Protein AF-A0A956DMC7-F1 (afdb_monomer_lite)

Foldseek 3Di:
DVVVVPPDDDLLVVLLCLLLPQALALLLVLQLLQQLLVQAQDPVLVVVSPVSSVVSVVSNVVSLVSLLVSCVPVPPSNLVSNVVCLVVSVVSYDLDDDDPDDPVVVVVVRNSSDDDSVRSSVSSVCSSVPPVNVSSVVSSPND

Secondary structure (DSSP, 8-state):
-HHHHGGG--HHHHHHHIIIIIIIIHHHHHHHHHHHHHH---HHHHHHHHHHHHHHHHHHHHHHHHHHHHHHHHTHHHHHHHHHHHHTGGGG----------HHHHHHHHHTT---HHHHHHHHHHHIIIIIHHHHHHHHT--

Structure (mmCIF, N/CA/C/O backbone):
data_AF-A0A956DMC7-F1
#
_entry.id   AF-A0A956DMC7-F1
#
loop_
_atom_site.group_PDB
_atom_site.id
_atom_site.type_symbol
_atom_site.label_atom_id
_atom_site.label_alt_id
_atom_site.label_comp_id
_atom_site.label_asym_id
_atom_site.label_entity_id
_atom_site.label_seq_id
_atom_site.pdbx_PDB_ins_code
_atom_site.Cartn_x
_atom_site.Cartn_y
_atom_site.Cartn_z
_atom_site.occupancy
_atom_site.B_iso_or_equiv
_atom_site.auth_seq_id
_atom_site.auth_comp_id
_atom_site.auth_asym_id
_atom_site.auth_atom_id
_atom_site.pdbx_PDB_model_num
ATOM 1 N N . ALA A 1 1 ? -24.561 -22.299 -0.855 1.00 53.53 1 ALA A N 1
ATOM 2 C CA . ALA A 1 1 ? -23.129 -22.527 -0.555 1.00 53.53 1 ALA A CA 1
ATOM 3 C C . ALA A 1 1 ? -22.403 -21.222 -0.202 1.00 53.53 1 ALA A C 1
ATOM 5 O O . ALA A 1 1 ? -21.930 -21.116 0.921 1.00 53.53 1 ALA A O 1
ATOM 6 N N . ILE A 1 2 ? -22.420 -20.193 -1.064 1.00 49.38 2 ILE A N 1
ATOM 7 C CA . ILE A 1 2 ? -21.840 -18.855 -0.784 1.00 49.38 2 ILE A CA 1
ATOM 8 C C . ILE A 1 2 ? -22.489 -18.178 0.440 1.00 49.38 2 ILE A C 1
ATOM 10 O O . ILE A 1 2 ? -21.800 -17.748 1.355 1.00 49.38 2 ILE A O 1
ATOM 14 N N . ALA A 1 3 ? -23.820 -18.226 0.555 1.00 44.59 3 ALA A N 1
ATOM 15 C CA . ALA A 1 3 ? -24.555 -17.698 1.714 1.00 44.59 3 ALA A CA 1
ATOM 16 C C . ALA A 1 3 ? -24.291 -18.431 3.052 1.00 44.59 3 ALA A C 1
ATOM 18 O O . ALA A 1 3 ? -24.768 -17.981 4.090 1.00 44.59 3 ALA A O 1
ATOM 19 N N . ARG A 1 4 ? -23.575 -19.569 3.040 1.00 40.22 4 ARG A N 1
ATOM 20 C CA . ARG A 1 4 ? -23.103 -20.278 4.245 1.00 40.22 4 ARG A CA 1
ATOM 21 C C . ARG A 1 4 ? -21.650 -19.914 4.572 1.00 40.22 4 ARG A C 1
ATOM 23 O O . ARG A 1 4 ? -21.321 -19.826 5.744 1.00 40.22 4 ARG A O 1
ATOM 30 N N . ALA A 1 5 ? -20.822 -19.645 3.558 1.00 50.19 5 ALA A N 1
ATOM 31 C CA . ALA A 1 5 ? -19.468 -19.110 3.733 1.00 50.19 5 ALA A CA 1
ATOM 32 C C . ALA A 1 5 ? -19.479 -17.674 4.295 1.00 50.19 5 ALA A C 1
ATOM 34 O O . ALA A 1 5 ? -18.631 -17.323 5.102 1.00 50.19 5 ALA A O 1
ATOM 35 N N . LEU A 1 6 ? -20.500 -16.880 3.954 1.00 50.69 6 LEU A N 1
ATOM 36 C CA . LEU A 1 6 ? -20.695 -15.520 4.474 1.00 50.69 6 LEU A CA 1
ATOM 37 C C . LEU A 1 6 ? -21.202 -15.459 5.933 1.00 50.69 6 LEU A C 1
ATOM 39 O O . LEU A 1 6 ? -21.282 -14.373 6.496 1.00 50.69 6 LEU A O 1
ATOM 43 N N . ARG A 1 7 ? -21.584 -16.586 6.559 1.00 51.25 7 ARG A N 1
ATOM 44 C CA . ARG A 1 7 ? -22.330 -16.594 7.839 1.00 51.25 7 ARG A CA 1
ATOM 45 C C . ARG A 1 7 ? -21.497 -16.532 9.123 1.00 51.25 7 ARG A C 1
ATOM 47 O O . ARG A 1 7 ? -22.088 -16.581 10.193 1.00 51.25 7 ARG A O 1
ATOM 54 N N . ALA A 1 8 ? -20.180 -16.374 9.051 1.00 62.03 8 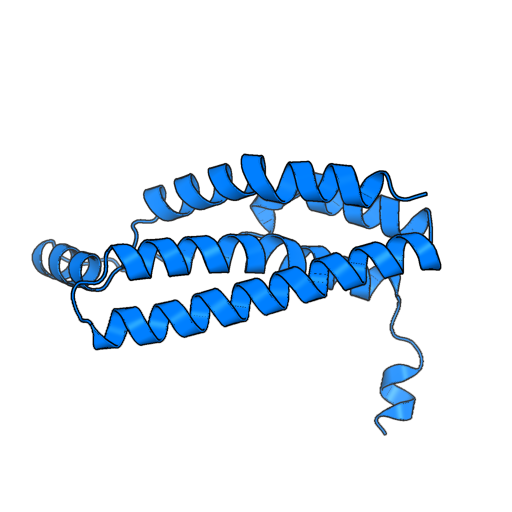ALA A N 1
ATOM 55 C CA . ALA A 1 8 ? -19.364 -16.063 10.230 1.00 62.03 8 ALA A CA 1
ATOM 56 C C . ALA A 1 8 ? -18.013 -15.454 9.833 1.00 62.03 8 ALA A C 1
ATOM 58 O O . ALA A 1 8 ? -16.970 -15.866 10.332 1.00 62.03 8 ALA A O 1
ATOM 59 N N . VAL A 1 9 ? -18.006 -14.521 8.881 1.00 78.81 9 VAL A N 1
ATOM 60 C CA . VAL A 1 9 ? -16.780 -13.769 8.617 1.00 78.81 9 VAL A CA 1
ATOM 61 C C . VAL A 1 9 ? -16.666 -12.710 9.709 1.00 78.81 9 VAL A C 1
ATOM 63 O O . VAL A 1 9 ? -17.498 -11.808 9.781 1.00 78.81 9 VAL A O 1
ATOM 66 N N . ASP A 1 10 ? -15.682 -12.871 10.593 1.00 90.44 10 ASP A N 1
ATOM 67 C CA . ASP A 1 10 ? -15.408 -11.909 11.656 1.00 90.44 10 ASP A CA 1
ATOM 68 C C . ASP A 1 10 ? -15.002 -10.561 11.029 1.00 90.44 10 ASP A C 1
ATOM 70 O O . ASP A 1 10 ? -13.960 -10.491 10.368 1.00 90.44 10 ASP A O 1
ATOM 74 N N . PRO A 1 11 ? -15.799 -9.488 11.205 1.00 91.75 11 PRO A N 1
ATOM 75 C CA . PRO A 1 11 ? -15.495 -8.187 10.616 1.00 91.75 11 PRO A CA 1
ATOM 76 C C . PRO A 1 11 ? -14.152 -7.626 11.096 1.00 91.75 11 PRO A C 1
ATOM 78 O O . PRO A 1 11 ? -13.509 -6.881 10.358 1.00 91.75 11 PRO A O 1
ATOM 81 N N . ILE A 1 12 ? -13.705 -8.004 12.298 1.00 95.31 12 ILE A N 1
ATOM 82 C CA . ILE A 1 12 ? -12.414 -7.586 12.844 1.00 95.31 12 ILE A CA 1
ATOM 83 C C . ILE A 1 12 ? -11.281 -8.280 12.086 1.00 95.31 12 ILE A C 1
ATOM 85 O O . ILE A 1 12 ? -10.350 -7.610 11.646 1.00 95.31 12 ILE A O 1
ATOM 89 N N . ALA A 1 13 ? -11.381 -9.593 11.867 1.00 95.06 13 ALA A N 1
ATOM 90 C CA . ALA A 1 13 ? -10.406 -10.344 11.077 1.00 95.06 13 ALA A CA 1
ATOM 91 C C . ALA A 1 13 ? -10.326 -9.852 9.620 1.00 95.06 13 ALA A C 1
ATOM 93 O O . ALA A 1 13 ? -9.238 -9.788 9.049 1.00 95.06 13 ALA A O 1
ATOM 94 N N . VAL A 1 14 ? -11.453 -9.449 9.020 1.00 96.25 14 VAL A N 1
ATOM 95 C CA . VAL A 1 14 ? -11.438 -8.846 7.675 1.00 96.25 14 VAL A CA 1
ATOM 96 C C . VAL A 1 14 ? -10.751 -7.490 7.693 1.00 96.25 14 VAL A C 1
ATOM 98 O O . VAL A 1 14 ? -9.913 -7.234 6.837 1.00 96.25 14 VAL A O 1
ATOM 101 N N . ALA A 1 15 ? -11.072 -6.624 8.657 1.00 97.62 15 ALA A N 1
ATOM 102 C CA . ALA A 1 15 ? -10.394 -5.337 8.786 1.00 97.62 15 ALA A CA 1
ATOM 103 C C . ALA A 1 15 ? -8.883 -5.506 9.017 1.00 97.62 15 ALA A C 1
ATOM 105 O O . ALA A 1 15 ? -8.106 -4.718 8.487 1.00 97.62 15 ALA A O 1
ATOM 106 N N . ASP A 1 16 ? -8.468 -6.549 9.743 1.00 97.12 16 ASP A N 1
ATOM 107 C CA . ASP A 1 16 ? -7.060 -6.895 9.945 1.00 97.12 16 ASP A CA 1
ATOM 108 C C . ASP A 1 16 ? -6.352 -7.206 8.618 1.00 97.12 16 ASP A C 1
ATOM 110 O O . ASP A 1 16 ? -5.379 -6.543 8.259 1.00 97.12 16 ASP A O 1
ATOM 114 N N . SER A 1 17 ? -6.886 -8.159 7.847 1.00 96.88 17 SER A N 1
ATOM 115 C CA . SER A 1 17 ? -6.315 -8.547 6.548 1.00 96.88 17 SER A CA 1
ATOM 116 C C . SER A 1 17 ? -6.345 -7.387 5.547 1.00 96.88 17 SER A C 1
ATOM 118 O O . SER A 1 17 ? -5.325 -7.085 4.928 1.00 96.88 17 SER A O 1
ATOM 120 N N . VAL A 1 18 ? -7.459 -6.648 5.459 1.00 98.12 18 VAL A N 1
ATOM 121 C CA . VAL A 1 18 ? -7.568 -5.476 4.573 1.00 98.12 18 VAL A CA 1
ATOM 122 C C . VAL A 1 18 ? -6.575 -4.378 4.962 1.00 98.12 18 VAL A C 1
ATOM 124 O O . VAL A 1 18 ? -6.068 -3.687 4.084 1.00 98.12 18 VAL A O 1
ATOM 127 N N . CYS A 1 19 ? -6.252 -4.220 6.247 1.00 98.44 19 CYS A N 1
ATOM 128 C CA . CYS A 1 19 ? -5.220 -3.287 6.692 1.00 98.44 19 CYS A CA 1
ATOM 129 C C . CYS A 1 19 ? -3.832 -3.692 6.195 1.00 98.44 19 CYS A C 1
ATOM 131 O O . CYS A 1 19 ? -3.137 -2.889 5.572 1.00 98.44 19 CYS A O 1
ATOM 133 N N . CYS A 1 20 ? -3.437 -4.938 6.445 1.00 97.75 20 CYS A N 1
ATOM 134 C CA . CYS A 1 20 ? -2.099 -5.416 6.120 1.00 97.75 20 CYS A CA 1
ATOM 135 C C . CYS A 1 20 ? -1.873 -5.532 4.610 1.00 97.75 20 CYS A C 1
ATOM 137 O O . CYS A 1 20 ? -0.884 -5.012 4.095 1.00 97.75 20 CYS A O 1
ATOM 139 N N . GLU A 1 21 ? -2.779 -6.216 3.916 1.00 95.88 21 GLU A N 1
ATOM 140 C CA . GLU A 1 21 ? -2.638 -6.556 2.502 1.00 95.88 21 GLU A CA 1
ATOM 141 C C . GLU A 1 21 ? -3.128 -5.394 1.640 1.00 95.88 21 GLU A C 1
ATOM 143 O O . GLU A 1 21 ? -2.345 -4.774 0.932 1.00 95.88 21 GLU A O 1
ATOM 148 N N . GLY A 1 22 ? -4.400 -5.023 1.782 1.00 96.75 22 GLY A N 1
ATOM 149 C CA . GLY A 1 22 ? -5.026 -4.029 0.914 1.00 96.75 22 GLY A CA 1
ATOM 150 C C . GLY A 1 22 ? -4.529 -2.601 1.137 1.00 96.75 22 GLY A C 1
ATOM 151 O O . GLY A 1 22 ? -4.248 -1.892 0.183 1.00 96.75 22 GLY A O 1
ATOM 152 N N . ALA A 1 23 ? -4.444 -2.131 2.382 1.00 98.38 23 ALA A N 1
ATOM 153 C CA . ALA A 1 23 ? -4.117 -0.731 2.650 1.00 98.38 23 ALA A CA 1
ATOM 154 C C . ALA A 1 23 ? -2.603 -0.496 2.668 1.00 98.38 23 ALA A C 1
ATOM 156 O O . ALA A 1 23 ? -2.104 0.356 1.935 1.00 98.38 23 ALA A O 1
ATOM 157 N N . ILE A 1 24 ? -1.858 -1.237 3.492 1.00 98.31 24 ILE A N 1
ATOM 158 C CA . ILE A 1 24 ? -0.417 -1.022 3.667 1.00 98.31 24 ILE A CA 1
ATOM 159 C C . ILE A 1 24 ? 0.366 -1.564 2.467 1.00 98.31 24 ILE A C 1
ATOM 161 O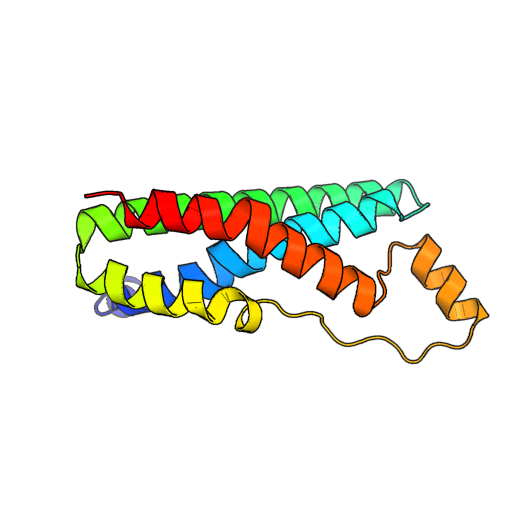 O . ILE A 1 24 ? 1.117 -0.804 1.848 1.00 98.31 24 ILE A O 1
ATOM 165 N N . ALA A 1 25 ? 0.215 -2.854 2.139 1.00 97.12 25 ALA A N 1
ATOM 166 C CA . ALA A 1 25 ? 1.043 -3.479 1.113 1.00 97.12 25 ALA A CA 1
ATOM 167 C C . ALA A 1 25 ? 0.752 -2.915 -0.285 1.00 97.12 25 ALA A C 1
ATOM 169 O O . ALA A 1 25 ? 1.711 -2.524 -0.951 1.00 97.12 25 ALA A O 1
ATOM 170 N N . GLU A 1 26 ? -0.516 -2.752 -0.691 1.00 97.88 26 GLU A N 1
ATOM 171 C CA . GLU A 1 26 ? -0.826 -2.217 -2.032 1.00 97.88 26 GLU A CA 1
ATOM 172 C C . GLU A 1 26 ? -0.423 -0.748 -2.212 1.00 97.88 26 GLU A C 1
ATOM 174 O O . GLU A 1 26 ? 0.076 -0.371 -3.273 1.00 97.88 26 GLU A O 1
ATOM 179 N N . THR A 1 27 ? -0.532 0.092 -1.170 1.00 98.44 27 THR A N 1
ATOM 180 C CA . THR A 1 27 ? -0.041 1.485 -1.251 1.00 98.44 27 THR A CA 1
ATOM 181 C C . THR A 1 27 ? 1.459 1.508 -1.552 1.00 98.44 27 THR A C 1
ATOM 183 O O . THR A 1 27 ? 1.933 2.300 -2.370 1.00 98.44 27 THR A O 1
ATOM 186 N N . VAL A 1 28 ? 2.229 0.625 -0.910 1.00 98.00 28 VAL A N 1
ATOM 187 C CA . VAL A 1 28 ? 3.671 0.528 -1.149 1.00 98.00 28 VAL A CA 1
ATOM 188 C C . VAL A 1 28 ? 3.970 -0.141 -2.493 1.00 98.00 28 VAL A C 1
ATOM 190 O O . VAL A 1 28 ? 4.863 0.323 -3.206 1.00 98.00 28 VAL A O 1
ATOM 193 N N . ALA A 1 29 ? 3.224 -1.179 -2.874 1.00 96.81 29 ALA A N 1
ATOM 194 C CA . ALA A 1 29 ? 3.369 -1.867 -4.152 1.00 96.81 29 ALA A CA 1
ATOM 195 C C . ALA A 1 29 ? 3.162 -0.907 -5.327 1.00 96.81 29 ALA A C 1
ATOM 197 O O . ALA A 1 29 ? 4.039 -0.820 -6.188 1.00 96.81 29 ALA A O 1
ATOM 198 N N . ALA A 1 30 ? 2.099 -0.096 -5.304 1.00 97.75 30 ALA A N 1
ATOM 199 C CA . ALA A 1 30 ? 1.830 0.916 -6.324 1.00 97.75 30 ALA A CA 1
ATOM 200 C C . ALA A 1 30 ? 3.042 1.838 -6.551 1.00 97.75 30 ALA A C 1
ATOM 202 O O . ALA A 1 30 ? 3.436 2.105 -7.687 1.00 97.75 30 ALA A O 1
ATOM 203 N N . MET A 1 31 ? 3.693 2.281 -5.470 1.00 97.81 31 MET A N 1
ATOM 204 C CA . MET A 1 31 ? 4.859 3.168 -5.546 1.00 97.81 31 MET A CA 1
ATOM 205 C C . MET A 1 31 ? 6.131 2.454 -6.011 1.00 97.81 31 MET A C 1
ATOM 207 O O . MET A 1 31 ? 6.933 3.029 -6.748 1.00 97.81 31 MET A O 1
ATOM 211 N N . LEU A 1 32 ? 6.323 1.192 -5.626 1.00 97.12 32 LEU A N 1
ATOM 212 C CA . LEU A 1 32 ? 7.434 0.376 -6.120 1.00 97.12 32 LEU A CA 1
ATOM 213 C C . LEU A 1 32 ? 7.302 0.094 -7.619 1.00 97.12 32 LEU A C 1
ATOM 215 O O . LEU A 1 32 ? 8.285 0.205 -8.352 1.00 97.12 32 LEU A O 1
ATOM 219 N N . VAL A 1 33 ? 6.095 -0.230 -8.081 1.00 97.06 33 VAL A N 1
ATOM 220 C CA . VAL A 1 33 ? 5.801 -0.481 -9.495 1.00 97.06 33 VAL A CA 1
ATOM 221 C C . VAL A 1 33 ? 5.929 0.809 -10.306 1.00 97.06 33 VAL A C 1
ATOM 223 O O . VAL A 1 33 ? 6.537 0.791 -11.376 1.00 97.06 33 VAL A O 1
ATOM 226 N N . ALA A 1 34 ? 5.462 1.947 -9.784 1.00 97.81 34 ALA A N 1
ATOM 227 C CA . ALA A 1 34 ? 5.672 3.250 -10.415 1.00 97.81 34 ALA A CA 1
ATOM 228 C C . ALA A 1 34 ? 7.169 3.590 -10.551 1.00 97.81 34 ALA A C 1
ATOM 230 O O . ALA A 1 34 ? 7.617 3.993 -11.622 1.00 97.81 34 ALA A O 1
ATOM 231 N N . ALA A 1 35 ? 7.975 3.345 -9.514 1.00 97.38 35 ALA A N 1
ATOM 232 C CA . ALA A 1 35 ? 9.420 3.553 -9.592 1.00 97.38 35 ALA A CA 1
ATOM 233 C C . ALA A 1 35 ? 10.101 2.604 -10.598 1.00 97.38 35 ALA A C 1
ATOM 235 O O . ALA A 1 35 ? 11.013 3.013 -11.320 1.00 97.38 35 ALA A O 1
ATOM 236 N N . ALA A 1 36 ? 9.647 1.348 -10.685 1.00 96.69 36 ALA A N 1
ATOM 237 C CA . ALA A 1 36 ? 10.113 0.400 -11.695 1.00 96.69 36 ALA A CA 1
ATOM 238 C C . ALA A 1 36 ? 9.754 0.865 -13.117 1.00 96.69 36 ALA A C 1
ATOM 240 O O . ALA A 1 36 ? 10.598 0.830 -14.014 1.00 96.69 36 ALA A O 1
ATOM 241 N N . ARG A 1 37 ? 8.526 1.361 -13.316 1.00 97.88 37 ARG A N 1
ATOM 242 C CA . ARG A 1 37 ? 8.052 1.935 -14.582 1.00 97.88 37 ARG A CA 1
ATOM 243 C C . ARG A 1 37 ? 8.934 3.088 -15.034 1.00 97.88 37 ARG A C 1
ATOM 245 O O . ARG A 1 37 ? 9.322 3.139 -16.199 1.00 97.88 37 ARG A O 1
ATOM 252 N N . ASP A 1 38 ? 9.235 4.014 -14.131 1.00 97.12 38 ASP A N 1
ATOM 253 C CA . ASP A 1 38 ? 9.981 5.226 -14.469 1.00 97.12 38 ASP A CA 1
ATOM 254 C C . ASP A 1 38 ? 11.411 4.903 -14.916 1.00 97.12 38 ASP A C 1
ATOM 256 O O . ASP A 1 38 ? 11.972 5.606 -15.759 1.00 97.12 38 ASP A O 1
ATOM 260 N N . ARG A 1 39 ? 11.963 3.792 -14.415 1.00 95.69 39 ARG A N 1
ATOM 261 C CA . ARG A 1 39 ? 13.289 3.294 -14.776 1.00 95.69 39 ARG A CA 1
ATOM 262 C C . ARG A 1 39 ? 13.325 2.404 -16.015 1.00 95.69 39 ARG A C 1
ATOM 264 O O . ARG A 1 39 ? 14.336 2.404 -16.709 1.00 95.69 39 ARG A O 1
ATOM 271 N N . ALA A 1 40 ? 12.275 1.631 -16.283 1.00 97.12 40 ALA A N 1
ATOM 272 C CA . ALA A 1 40 ? 12.236 0.747 -17.444 1.00 97.12 40 ALA A CA 1
ATOM 273 C C . ALA A 1 40 ? 12.479 1.536 -18.743 1.00 97.12 40 ALA A C 1
ATOM 275 O O . ALA A 1 40 ? 11.945 2.621 -18.906 1.00 97.12 40 ALA A O 1
ATOM 276 N N . GLU A 1 41 ? 13.238 1.015 -19.702 1.00 96.88 41 GLU A N 1
ATOM 277 C CA . GLU A 1 41 ? 13.482 1.714 -20.976 1.00 96.88 41 GLU A CA 1
ATOM 278 C C . GLU A 1 41 ? 12.427 1.371 -22.032 1.00 96.88 41 GLU A C 1
ATOM 280 O O . GLU A 1 41 ? 11.997 2.228 -22.805 1.00 96.88 41 GLU A O 1
ATOM 285 N N . SER A 1 42 ? 11.962 0.118 -22.039 1.00 97.19 42 SER A N 1
ATOM 286 C CA . SER A 1 42 ? 10.979 -0.375 -23.006 1.00 97.19 42 SER A CA 1
ATOM 287 C C . SER A 1 42 ? 9.622 0.325 -22.840 1.00 97.19 42 SER A C 1
ATOM 289 O O . SER A 1 42 ? 8.985 0.178 -21.791 1.00 97.19 42 SER A O 1
ATOM 291 N N . PRO A 1 43 ? 9.092 1.001 -23.882 1.00 97.19 43 PRO A N 1
ATOM 292 C CA . PRO A 1 43 ? 7.777 1.638 -23.812 1.00 97.19 43 PRO A CA 1
ATOM 293 C C . PRO A 1 43 ? 6.637 0.652 -23.536 1.00 97.19 43 PRO A C 1
ATOM 295 O O . PRO A 1 43 ? 5.655 1.008 -22.889 1.00 97.19 43 PRO A O 1
ATOM 298 N N . ALA A 1 44 ? 6.752 -0.589 -24.019 1.00 97.69 44 ALA A N 1
ATOM 299 C CA . ALA A 1 44 ? 5.758 -1.627 -23.759 1.00 97.69 44 ALA A CA 1
ATOM 300 C C . ALA A 1 44 ? 5.744 -2.029 -22.279 1.00 97.69 44 ALA A C 1
ATOM 302 O O . ALA A 1 44 ? 4.674 -2.124 -21.682 1.00 97.69 44 ALA A O 1
ATOM 303 N N . LEU A 1 45 ? 6.926 -2.177 -21.673 1.00 97.00 45 LEU A N 1
ATOM 304 C CA . LEU A 1 45 ? 7.047 -2.484 -20.252 1.00 97.00 45 LEU A CA 1
ATOM 305 C C . LEU A 1 45 ? 6.566 -1.320 -19.381 1.00 97.00 45 LEU A C 1
ATOM 307 O O . LEU A 1 45 ? 5.844 -1.551 -18.417 1.00 97.00 45 LEU A O 1
ATOM 311 N N . LYS A 1 46 ? 6.873 -0.068 -19.754 1.00 98.31 46 LYS A N 1
ATOM 312 C CA . LYS A 1 46 ? 6.329 1.112 -19.064 1.00 98.31 46 LYS A CA 1
ATOM 313 C C . LYS A 1 46 ? 4.804 1.103 -19.028 1.00 98.31 46 LYS A C 1
ATOM 315 O O . LYS A 1 46 ? 4.223 1.365 -17.984 1.00 98.31 46 LYS A O 1
ATOM 320 N N . ARG A 1 47 ? 4.148 0.791 -20.150 1.00 98.38 47 ARG A N 1
ATOM 321 C CA . ARG A 1 47 ? 2.679 0.711 -20.199 1.00 98.38 47 ARG A CA 1
ATOM 322 C C . ARG A 1 47 ? 2.135 -0.400 -19.305 1.00 98.38 47 ARG A C 1
ATOM 324 O O . ARG A 1 47 ? 1.179 -0.164 -18.580 1.00 98.38 47 ARG A O 1
ATOM 331 N N . ALA A 1 48 ? 2.765 -1.574 -19.322 1.00 98.31 48 ALA A N 1
ATOM 332 C CA . ALA A 1 48 ? 2.363 -2.679 -18.458 1.00 98.31 48 ALA A CA 1
ATOM 333 C C . ALA A 1 48 ? 2.504 -2.316 -16.969 1.00 98.31 48 ALA A C 1
ATOM 335 O O . ALA A 1 48 ? 1.557 -2.466 -16.207 1.00 98.31 48 ALA A O 1
ATOM 336 N N . LEU A 1 49 ? 3.652 -1.764 -16.565 1.00 98.19 49 LEU A N 1
ATOM 337 C CA . LEU A 1 49 ? 3.886 -1.343 -15.182 1.00 98.19 49 LEU A CA 1
ATOM 338 C C . LEU A 1 49 ? 2.978 -0.175 -14.767 1.00 98.19 49 LEU A C 1
ATOM 340 O O . LEU A 1 49 ? 2.575 -0.109 -13.614 1.00 98.19 49 LEU A O 1
ATOM 344 N N . ALA A 1 50 ? 2.621 0.730 -15.685 1.00 98.44 50 ALA A N 1
ATOM 345 C CA . ALA A 1 50 ? 1.634 1.773 -15.405 1.00 98.44 50 ALA A CA 1
ATOM 346 C C . ALA A 1 50 ? 0.264 1.175 -15.050 1.00 98.44 50 ALA A C 1
ATOM 348 O O . ALA A 1 50 ? -0.289 1.549 -14.023 1.00 98.44 50 ALA A O 1
ATOM 349 N N . SER A 1 51 ? -0.221 0.205 -15.836 1.00 98.50 51 SER A N 1
ATOM 350 C CA . SER A 1 51 ? -1.486 -0.497 -15.562 1.00 98.50 51 SER A CA 1
ATOM 351 C C . SER A 1 51 ? -1.468 -1.175 -14.194 1.00 98.50 51 SER A C 1
ATOM 353 O O . SER A 1 51 ? -2.391 -1.000 -13.410 1.00 98.50 51 SER A O 1
ATOM 355 N N . VAL A 1 52 ? -0.382 -1.885 -13.870 1.00 98.00 52 VAL A N 1
ATOM 356 C CA . VAL A 1 52 ? -0.241 -2.550 -12.566 1.00 98.00 52 VAL A CA 1
ATOM 357 C C . VAL A 1 52 ? -0.234 -1.524 -11.429 1.00 98.00 52 VAL A C 1
ATOM 359 O O . VAL A 1 52 ? -0.938 -1.696 -10.444 1.00 98.00 52 VAL A O 1
ATOM 362 N N . ALA A 1 53 ? 0.509 -0.420 -11.556 1.00 98.12 53 ALA A N 1
ATOM 363 C CA . ALA A 1 53 ? 0.526 0.616 -10.522 1.00 98.12 53 ALA A CA 1
ATOM 364 C C . ALA A 1 53 ? -0.857 1.264 -10.309 1.00 98.12 53 ALA A C 1
ATOM 366 O O . ALA A 1 53 ? -1.197 1.613 -9.179 1.00 98.12 53 ALA A O 1
ATOM 367 N N . GLU A 1 54 ? -1.643 1.434 -11.376 1.00 98.31 54 GLU A N 1
ATOM 368 C CA . GLU A 1 54 ? -3.019 1.940 -11.307 1.00 98.31 54 GLU A CA 1
ATOM 369 C C . GLU A 1 54 ? -3.961 0.948 -10.610 1.00 98.31 54 GLU A C 1
ATOM 371 O O . GLU A 1 54 ? -4.767 1.364 -9.774 1.00 98.31 54 GLU A O 1
ATOM 376 N N . GLU A 1 55 ? -3.829 -0.349 -10.900 1.00 98.31 55 GLU A N 1
ATOM 377 C CA . GLU A 1 55 ? -4.576 -1.423 -10.233 1.00 98.31 55 GLU A CA 1
ATOM 378 C C . GLU A 1 55 ? -4.282 -1.454 -8.728 1.00 98.31 55 GLU A C 1
ATOM 380 O O . GLU A 1 55 ? -5.218 -1.367 -7.928 1.00 98.31 55 GLU A O 1
ATOM 385 N N . GLU A 1 56 ? -3.007 -1.444 -8.322 1.00 97.94 56 GLU A N 1
ATOM 386 C CA . GLU A 1 56 ? -2.662 -1.456 -6.892 1.00 97.94 56 GLU A CA 1
ATOM 387 C C . GLU A 1 56 ? -3.091 -0.174 -6.174 1.00 97.94 56 GLU A C 1
ATOM 389 O O . GLU A 1 56 ? -3.528 -0.212 -5.021 1.00 97.94 56 GLU A O 1
ATOM 394 N N . LEU A 1 57 ? -3.065 0.978 -6.852 1.00 98.00 57 LEU A N 1
ATOM 395 C CA . LEU A 1 57 ? -3.597 2.211 -6.274 1.00 98.00 57 LEU A CA 1
ATOM 396 C C . LEU A 1 57 ? -5.123 2.138 -6.087 1.00 98.00 57 LEU A C 1
ATOM 398 O O . LEU A 1 57 ? -5.651 2.638 -5.088 1.00 98.00 57 LEU A O 1
ATOM 402 N N . ALA A 1 58 ? -5.844 1.504 -7.016 1.00 98.25 58 ALA A N 1
ATOM 403 C CA . ALA A 1 58 ? -7.280 1.280 -6.893 1.00 98.25 58 ALA A CA 1
ATOM 404 C C . ALA A 1 58 ? -7.610 0.300 -5.753 1.00 98.25 58 ALA A C 1
ATOM 406 O O . ALA A 1 58 ? -8.538 0.569 -4.978 1.00 98.25 58 ALA A O 1
ATOM 407 N N . HIS A 1 59 ? -6.834 -0.780 -5.610 1.00 98.12 59 HIS A N 1
ATOM 408 C CA . HIS A 1 59 ? -6.934 -1.730 -4.499 1.00 98.12 59 HIS A CA 1
ATOM 409 C C . HIS A 1 59 ? -6.684 -1.046 -3.153 1.00 98.12 59 HIS A C 1
ATOM 411 O O . HIS A 1 59 ? -7.537 -1.120 -2.262 1.00 98.12 59 HIS A O 1
ATOM 417 N N . ALA A 1 60 ? -5.598 -0.276 -3.039 1.00 98.44 60 ALA A N 1
ATOM 418 C CA . ALA A 1 60 ? -5.297 0.522 -1.856 1.00 98.44 60 ALA A CA 1
ATOM 419 C C . ALA A 1 60 ? -6.438 1.486 -1.520 1.00 98.44 60 ALA A C 1
ATOM 421 O O . ALA A 1 60 ? -6.928 1.523 -0.390 1.00 98.44 60 ALA A O 1
ATOM 422 N N . GLY A 1 61 ? -6.926 2.241 -2.508 1.00 98.44 61 GLY A N 1
ATOM 423 C CA . GLY A 1 61 ? -8.031 3.176 -2.318 1.00 98.44 61 GLY A CA 1
ATOM 424 C C . GLY A 1 61 ? -9.315 2.494 -1.834 1.00 98.44 61 GLY A C 1
ATOM 425 O O . GLY A 1 61 ? -10.018 3.037 -0.979 1.00 98.44 61 GLY A O 1
ATOM 426 N N . LEU A 1 62 ? -9.631 1.303 -2.350 1.00 98.62 62 LEU A N 1
ATOM 427 C CA . LEU A 1 62 ? -10.762 0.509 -1.870 1.00 98.62 62 LEU A CA 1
ATOM 428 C C . LEU A 1 62 ? -10.554 0.044 -0.426 1.00 98.62 62 LEU A C 1
ATOM 430 O O . LEU A 1 62 ? -11.472 0.186 0.383 1.00 98.62 62 LEU A O 1
ATOM 434 N N . ALA A 1 63 ? -9.361 -0.447 -0.097 1.00 98.56 63 ALA A N 1
ATOM 435 C CA . ALA A 1 63 ? -9.014 -0.885 1.247 1.00 98.56 63 ALA A CA 1
ATOM 436 C C . ALA A 1 63 ? -9.150 0.255 2.265 1.00 98.56 63 ALA A C 1
ATOM 438 O O . ALA A 1 63 ? -9.855 0.104 3.259 1.00 98.56 63 ALA A O 1
ATOM 439 N N . TRP A 1 64 ? -8.587 1.435 1.987 1.00 98.69 64 TRP A N 1
ATOM 440 C CA . TRP A 1 64 ? -8.711 2.603 2.868 1.00 98.69 64 TRP A CA 1
ATOM 441 C C . TRP A 1 64 ? -10.171 3.013 3.104 1.00 98.69 64 TRP A C 1
ATOM 443 O O . TRP A 1 64 ? -10.564 3.265 4.245 1.00 98.69 64 TRP A O 1
ATOM 453 N N . ARG A 1 65 ? -11.008 3.017 2.055 1.00 98.69 65 ARG A N 1
ATOM 454 C CA . ARG A 1 65 ? -12.453 3.285 2.195 1.00 98.69 65 ARG A CA 1
ATOM 455 C C . ARG A 1 65 ? -13.157 2.220 3.034 1.00 98.69 65 ARG A C 1
ATOM 457 O O . ARG A 1 65 ? -13.995 2.560 3.868 1.00 98.69 65 ARG A O 1
ATOM 464 N N . TYR A 1 66 ? -12.815 0.947 2.837 1.00 98.38 66 TYR A N 1
ATOM 465 C CA . TYR A 1 66 ? -13.359 -0.152 3.630 1.00 98.38 66 TYR A CA 1
ATOM 466 C C . TYR A 1 66 ? -12.978 -0.029 5.109 1.00 98.38 66 TYR A C 1
ATOM 468 O O . TYR A 1 66 ? -13.831 -0.213 5.977 1.00 98.38 66 TYR A O 1
ATOM 476 N N . LEU A 1 67 ? -11.726 0.317 5.416 1.00 98.44 67 LEU A N 1
ATOM 477 C CA . LEU A 1 67 ? -11.279 0.511 6.793 1.00 98.44 67 LEU A CA 1
ATOM 478 C C . LEU A 1 67 ? -11.998 1.686 7.458 1.00 98.44 67 LEU A C 1
ATOM 480 O O . LEU A 1 67 ? -12.433 1.548 8.597 1.00 98.44 67 LEU A O 1
ATOM 484 N N . ALA A 1 68 ? -12.183 2.804 6.749 1.00 98.38 68 ALA A N 1
ATOM 485 C CA . ALA A 1 68 ? -12.930 3.953 7.263 1.00 98.38 68 ALA A CA 1
ATOM 486 C C . ALA A 1 68 ? -14.375 3.577 7.613 1.00 98.38 68 ALA A C 1
ATOM 488 O O . ALA A 1 68 ? -14.838 3.837 8.724 1.00 98.38 68 ALA A O 1
ATOM 489 N N . TRP A 1 69 ? -15.056 2.882 6.699 1.00 97.88 69 TRP A N 1
ATOM 490 C CA . TRP A 1 69 ? -16.387 2.338 6.956 1.00 97.88 69 TRP A CA 1
ATOM 491 C C . TRP A 1 69 ? -16.388 1.362 8.144 1.00 97.88 69 TRP A C 1
ATOM 493 O O . TRP A 1 69 ? -17.265 1.434 9.003 1.00 97.88 69 TRP A O 1
ATOM 503 N N . SER A 1 70 ? -15.387 0.481 8.236 1.00 97.06 70 SER A N 1
ATOM 504 C CA . SER A 1 70 ? -15.283 -0.519 9.305 1.00 97.06 70 SER A CA 1
ATOM 505 C C . SER A 1 70 ? -15.083 0.124 10.676 1.00 97.06 70 SER A C 1
ATOM 507 O O . SER A 1 70 ? -15.708 -0.305 11.645 1.00 97.06 70 SER A O 1
ATOM 509 N N . VAL A 1 71 ? -14.257 1.171 10.761 1.00 97.50 71 VAL A N 1
ATOM 510 C CA . VAL A 1 71 ? -14.051 1.961 11.983 1.00 97.50 71 VAL A CA 1
ATOM 511 C C . VAL A 1 71 ? -15.364 2.591 12.438 1.00 97.50 71 VAL A C 1
ATOM 513 O O . VAL A 1 71 ? -15.763 2.387 13.579 1.00 97.50 71 VAL A O 1
ATOM 516 N N . GLN A 1 72 ? -16.087 3.259 11.541 1.00 96.69 72 GLN A N 1
ATOM 517 C CA . GLN A 1 72 ? -17.376 3.882 11.865 1.00 96.69 72 GLN A CA 1
ATOM 518 C C . GLN A 1 72 ? -18.443 2.847 12.255 1.00 96.69 72 GLN A C 1
ATOM 520 O O . GLN A 1 72 ? -19.288 3.092 13.114 1.00 96.69 72 GLN A O 1
ATOM 525 N N . ARG A 1 73 ? -18.424 1.664 11.628 1.00 96.25 73 ARG A N 1
ATOM 526 C CA . ARG A 1 73 ? -19.450 0.632 11.823 1.00 96.25 73 ARG A CA 1
ATOM 527 C C . ARG A 1 73 ? -19.232 -0.240 13.059 1.00 96.25 73 ARG A C 1
ATOM 529 O O . ARG A 1 73 ? -20.220 -0.690 13.650 1.00 96.25 73 ARG A O 1
ATOM 536 N N . HIS A 1 74 ? -17.976 -0.536 13.390 1.00 94.81 74 HIS A N 1
ATOM 537 C CA . HIS A 1 74 ? -17.580 -1.514 14.411 1.00 94.81 74 HIS A CA 1
ATOM 538 C C . HIS A 1 74 ? -16.770 -0.898 15.566 1.00 94.81 74 HIS A C 1
ATOM 540 O O . HIS A 1 74 ? -16.524 -1.571 16.568 1.00 94.81 74 HIS A O 1
ATOM 546 N N . GLY A 1 75 ? -16.397 0.380 15.468 1.00 94.38 75 GLY A N 1
ATOM 547 C CA . GLY A 1 75 ? -15.885 1.189 16.568 1.00 94.38 75 GLY A CA 1
ATOM 548 C C . GLY A 1 75 ? -14.538 0.725 17.125 1.00 94.38 75 GLY A C 1
ATOM 549 O O . GLY A 1 75 ? -13.598 0.406 16.391 1.00 94.38 75 GLY A O 1
ATOM 550 N N . ALA A 1 76 ? -14.442 0.718 18.458 1.00 94.81 76 ALA A N 1
ATOM 551 C CA . ALA A 1 76 ? -13.191 0.533 19.192 1.00 94.81 76 ALA A CA 1
ATOM 552 C C . ALA A 1 76 ? -12.460 -0.776 18.854 1.00 94.81 76 ALA A C 1
ATOM 554 O O . ALA A 1 76 ? -11.246 -0.755 18.676 1.00 94.81 76 ALA A O 1
ATOM 555 N N . ALA A 1 77 ? -13.187 -1.885 18.688 1.00 94.38 77 ALA A N 1
ATOM 556 C CA . ALA A 1 77 ? -12.580 -3.194 18.443 1.00 94.38 77 ALA A CA 1
ATOM 557 C C . ALA A 1 77 ? -11.773 -3.237 17.132 1.00 94.38 77 ALA A C 1
ATOM 559 O O . ALA A 1 77 ? -10.667 -3.776 17.095 1.00 94.38 77 ALA A O 1
ATOM 560 N N . VAL A 1 78 ? -12.288 -2.613 16.064 1.00 96.88 78 VAL A N 1
ATOM 561 C CA . VAL A 1 78 ? -11.542 -2.472 14.805 1.00 96.88 78 VAL A CA 1
ATOM 562 C C . VAL A 1 78 ? -10.382 -1.497 14.988 1.00 96.88 78 VAL A C 1
ATOM 564 O O . VAL A 1 78 ? -9.258 -1.827 14.619 1.00 96.88 78 VAL A O 1
ATOM 567 N N . ARG A 1 79 ? -10.605 -0.333 15.616 1.00 96.69 79 ARG A N 1
ATOM 568 C CA . ARG A 1 79 ? -9.540 0.666 15.839 1.00 96.69 79 ARG A CA 1
ATOM 569 C C . ARG A 1 79 ? -8.336 0.086 16.584 1.00 96.69 79 ARG A C 1
ATOM 571 O O . ARG A 1 79 ? -7.206 0.365 16.197 1.00 96.69 79 ARG A O 1
ATOM 578 N N . GLU A 1 80 ? -8.555 -0.739 17.604 1.00 96.50 80 GLU A N 1
ATOM 579 C CA . GLU A 1 80 ? -7.477 -1.386 18.362 1.00 96.50 80 GLU A CA 1
ATOM 580 C C . GLU A 1 80 ? -6.617 -2.314 17.499 1.00 96.50 80 GLU A C 1
ATOM 582 O O . GLU A 1 80 ? -5.390 -2.316 17.621 1.00 96.50 80 GLU A O 1
ATOM 587 N N . VAL A 1 81 ? -7.241 -3.095 16.616 1.00 97.06 81 VAL A N 1
ATOM 588 C CA . VAL A 1 81 ? -6.516 -3.961 15.678 1.00 97.06 81 VAL A CA 1
ATOM 589 C C . VAL A 1 81 ? -5.720 -3.127 14.683 1.00 97.06 81 VAL A C 1
ATOM 591 O O . VAL A 1 81 ? -4.521 -3.355 14.521 1.00 97.06 81 VAL A O 1
ATOM 594 N N . LEU A 1 82 ? -6.351 -2.119 14.077 1.00 98.12 82 LEU A N 1
ATOM 595 C CA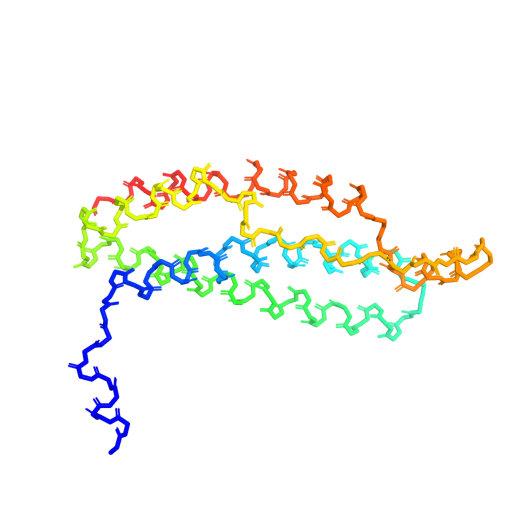 . LEU A 1 82 ? -5.696 -1.255 13.096 1.00 98.12 82 LEU A CA 1
ATOM 596 C C . LEU A 1 82 ? -4.504 -0.507 13.698 1.00 98.12 82 LEU A C 1
ATOM 598 O O . LEU A 1 82 ? -3.448 -0.447 13.074 1.00 98.12 82 LEU A O 1
ATOM 602 N N . LEU A 1 83 ? -4.632 -0.006 14.930 1.00 97.75 83 LEU A N 1
ATOM 603 C CA . LEU A 1 83 ? -3.542 0.664 15.637 1.00 97.75 83 LEU A CA 1
ATOM 604 C C . LEU A 1 83 ? -2.317 -0.248 15.782 1.00 97.75 83 LEU A C 1
ATOM 606 O O . LEU A 1 83 ? -1.196 0.188 15.520 1.00 97.75 83 LEU A O 1
ATOM 610 N N . ARG A 1 84 ? -2.519 -1.527 16.128 1.00 97.19 84 ARG A N 1
ATOM 611 C CA . ARG A 1 84 ? -1.421 -2.505 16.197 1.00 97.19 84 ARG A CA 1
ATOM 612 C C . ARG A 1 84 ? -0.780 -2.753 14.832 1.00 97.19 84 ARG A C 1
ATOM 614 O O . ARG A 1 84 ? 0.440 -2.836 14.754 1.00 97.19 84 ARG A O 1
ATOM 621 N N . ARG A 1 85 ? -1.570 -2.852 13.758 1.00 97.38 85 ARG A N 1
ATOM 622 C CA . ARG A 1 85 ? -1.033 -3.106 12.408 1.00 97.38 85 ARG A CA 1
ATOM 623 C C . ARG A 1 85 ? -0.284 -1.924 11.826 1.00 97.38 85 ARG A C 1
ATOM 625 O O . ARG A 1 85 ? 0.785 -2.118 11.259 1.00 97.38 85 ARG A O 1
ATOM 632 N N . PHE A 1 86 ? -0.765 -0.703 12.030 1.00 98.00 86 PHE A N 1
ATOM 633 C CA . PHE A 1 86 ? -0.031 0.481 11.590 1.00 98.00 86 PHE A CA 1
ATOM 634 C C . PHE A 1 86 ? 1.264 0.696 12.381 1.00 98.00 86 PHE A C 1
ATOM 636 O O . PHE A 1 86 ? 2.260 1.110 11.793 1.00 98.00 86 PHE A O 1
ATOM 643 N N . ALA A 1 87 ? 1.298 0.340 13.670 1.00 96.88 87 ALA A N 1
ATOM 644 C CA . ALA A 1 87 ? 2.539 0.347 14.451 1.00 96.88 87 ALA A CA 1
ATOM 645 C C . ALA A 1 87 ? 3.585 -0.655 13.921 1.00 96.88 87 ALA A C 1
ATOM 647 O O . ALA A 1 87 ? 4.784 -0.467 14.119 1.00 96.88 87 ALA A O 1
ATOM 648 N N . GLU A 1 88 ? 3.143 -1.703 13.223 1.00 96.31 88 GLU A N 1
ATOM 649 C CA . GLU A 1 88 ? 3.988 -2.747 12.641 1.00 96.31 88 GLU A CA 1
ATOM 650 C C . GLU A 1 88 ? 4.016 -2.708 11.103 1.00 96.31 88 GLU A C 1
ATOM 652 O O . GLU A 1 88 ? 4.370 -3.704 10.471 1.00 96.31 88 GLU A O 1
ATOM 657 N N . ALA A 1 89 ? 3.685 -1.565 10.486 1.00 95.50 89 ALA A N 1
ATOM 658 C CA . ALA A 1 89 ? 3.443 -1.465 9.045 1.00 95.50 89 ALA A CA 1
ATOM 659 C C . ALA A 1 89 ? 4.596 -1.996 8.174 1.00 95.50 89 ALA A C 1
ATOM 661 O O . ALA A 1 89 ? 4.361 -2.646 7.157 1.00 95.50 89 ALA A O 1
ATOM 662 N N . GLU A 1 90 ? 5.848 -1.804 8.602 1.00 94.19 90 GLU A N 1
ATOM 663 C CA . GLU A 1 90 ? 7.029 -2.321 7.898 1.00 94.19 90 GLU A CA 1
ATOM 664 C C . GLU A 1 90 ? 7.022 -3.848 7.727 1.00 94.19 90 GLU A C 1
ATOM 666 O O . GLU A 1 90 ? 7.556 -4.355 6.741 1.00 94.19 90 GLU A O 1
ATOM 671 N N . ARG A 1 91 ? 6.403 -4.599 8.650 1.00 92.94 91 ARG A N 1
ATOM 672 C CA . ARG A 1 91 ? 6.324 -6.069 8.583 1.00 92.94 91 ARG A CA 1
ATOM 673 C C . ARG A 1 91 ? 5.413 -6.560 7.464 1.00 92.94 91 ARG A C 1
ATOM 675 O O . ARG A 1 91 ? 5.563 -7.695 7.019 1.00 92.94 91 ARG A O 1
ATOM 682 N N . HIS A 1 92 ? 4.483 -5.721 7.023 1.00 89.69 92 HIS A N 1
ATOM 683 C CA . HIS A 1 92 ? 3.513 -6.049 5.982 1.00 89.69 92 HIS A CA 1
ATOM 684 C C . HIS A 1 92 ? 4.030 -5.720 4.578 1.00 89.69 92 HIS A C 1
ATOM 686 O O . HIS A 1 92 ? 3.417 -6.102 3.587 1.00 89.69 92 HIS A O 1
ATOM 692 N N . VAL A 1 93 ? 5.191 -5.067 4.475 1.00 89.44 93 VAL A N 1
ATOM 693 C CA . VAL A 1 93 ? 5.804 -4.737 3.191 1.00 89.44 93 VAL A CA 1
ATOM 694 C C . VAL A 1 93 ? 6.836 -5.791 2.797 1.00 89.44 93 VAL A C 1
ATOM 696 O O . VAL A 1 93 ? 7.935 -5.884 3.352 1.00 89.44 93 VAL A O 1
ATOM 699 N N . GLY A 1 94 ? 6.517 -6.557 1.757 1.00 79.94 94 GLY A N 1
ATOM 700 C CA . GLY A 1 94 ? 7.457 -7.481 1.133 1.00 79.94 94 GLY A CA 1
ATOM 701 C C . GLY A 1 94 ? 8.463 -6.755 0.236 1.00 79.94 94 GLY A C 1
ATOM 702 O O . GLY A 1 94 ? 8.097 -6.172 -0.776 1.00 79.94 94 GLY A O 1
ATOM 703 N N . VAL A 1 95 ? 9.763 -6.849 0.538 1.00 74.88 95 VAL A N 1
ATOM 704 C CA . VAL A 1 95 ? 10.826 -6.340 -0.365 1.00 74.88 95 VAL A CA 1
ATOM 705 C C . VAL A 1 95 ? 11.307 -7.375 -1.386 1.00 74.88 95 VAL A C 1
ATOM 707 O O . VAL A 1 95 ? 12.209 -7.073 -2.168 1.00 74.88 95 VAL A O 1
ATOM 710 N N . GLY A 1 96 ? 10.721 -8.577 -1.369 1.00 70.50 96 GLY A N 1
ATOM 711 C CA . GLY A 1 96 ? 10.974 -9.680 -2.299 1.00 70.50 96 GLY A CA 1
ATOM 712 C C . GLY A 1 96 ? 12.420 -10.209 -2.325 1.00 70.50 96 GLY A C 1
ATOM 713 O O . GLY A 1 96 ? 13.341 -9.598 -1.765 1.00 70.50 96 GLY A O 1
ATOM 714 N N . PRO A 1 97 ? 12.655 -11.351 -2.991 1.00 70.12 97 PRO A N 1
ATOM 715 C CA . PRO A 1 97 ? 14.002 -11.822 -3.286 1.00 70.12 97 PRO A CA 1
ATOM 716 C C . PRO A 1 97 ? 14.721 -10.876 -4.265 1.00 70.12 97 PRO A C 1
ATOM 718 O O . PRO A 1 97 ? 14.103 -10.126 -5.024 1.00 70.12 97 PRO A O 1
ATOM 721 N N . VAL A 1 98 ? 16.054 -10.890 -4.238 1.00 68.12 98 VAL A N 1
ATOM 722 C CA . VAL A 1 98 ? 16.892 -10.239 -5.257 1.00 68.12 98 VAL A CA 1
ATOM 723 C C . VAL A 1 98 ? 17.576 -11.346 -6.045 1.00 68.12 98 VAL A C 1
ATOM 725 O O . VAL A 1 98 ? 18.222 -12.187 -5.416 1.00 68.12 98 VAL A O 1
ATOM 728 N N . PRO A 1 99 ? 17.474 -11.363 -7.381 1.00 69.38 99 PRO A N 1
ATOM 729 C CA . PRO A 1 99 ? 18.217 -12.316 -8.186 1.00 69.38 99 PRO A CA 1
ATOM 730 C C . PRO A 1 99 ? 19.725 -12.162 -7.951 1.00 69.38 99 PRO A C 1
ATOM 732 O O . PRO A 1 99 ? 20.266 -11.056 -8.035 1.00 69.38 99 PRO A O 1
ATOM 735 N N . LEU A 1 100 ? 20.419 -13.272 -7.689 1.00 73.81 100 LEU A N 1
ATOM 736 C CA . LEU A 1 100 ? 21.876 -13.310 -7.787 1.00 73.81 100 LEU A CA 1
ATOM 737 C C . LEU A 1 100 ? 22.236 -13.246 -9.274 1.00 73.81 100 LEU A C 1
ATOM 739 O O . LEU A 1 100 ? 22.112 -14.231 -9.995 1.00 73.81 100 LEU A O 1
ATOM 743 N N . ALA A 1 101 ? 22.626 -12.061 -9.736 1.00 75.69 101 ALA A N 1
ATOM 744 C CA . ALA A 1 101 ? 22.916 -11.789 -11.137 1.00 75.69 101 ALA A CA 1
ATOM 745 C C . ALA A 1 101 ? 24.372 -11.339 -11.325 1.00 75.69 101 ALA A C 1
ATOM 747 O O . ALA A 1 101 ? 24.884 -10.520 -10.552 1.00 75.69 101 ALA A O 1
ATOM 748 N N . ALA A 1 102 ? 25.013 -11.848 -12.382 1.00 83.75 102 ALA A N 1
ATOM 749 C CA . ALA A 1 102 ? 26.293 -11.340 -12.873 1.00 83.75 102 ALA A CA 1
ATOM 750 C C . ALA A 1 102 ? 26.169 -9.855 -13.294 1.00 83.75 102 ALA A C 1
ATOM 752 O O . ALA A 1 102 ? 25.064 -9.422 -13.631 1.00 83.75 102 ALA A O 1
ATOM 753 N N . PRO A 1 103 ? 27.264 -9.069 -13.325 1.00 81.94 103 PRO A N 1
ATOM 754 C CA . PRO A 1 103 ? 27.200 -7.622 -13.572 1.00 81.94 103 PRO A CA 1
ATOM 755 C C . PRO A 1 103 ? 26.427 -7.213 -14.837 1.00 81.94 103 PRO A C 1
ATOM 757 O O . PRO A 1 103 ? 25.526 -6.386 -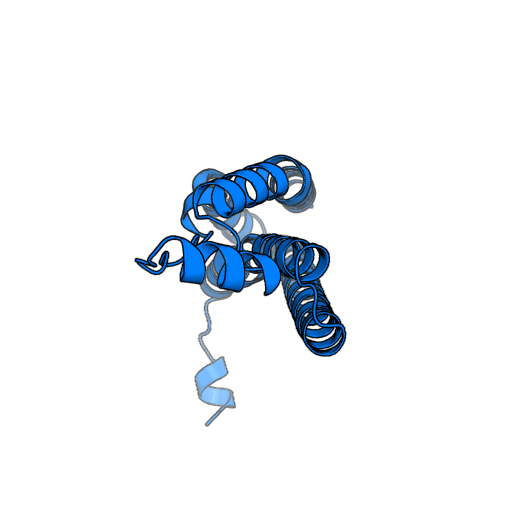14.751 1.00 81.94 103 PRO A O 1
ATOM 760 N N . ALA A 1 104 ? 26.685 -7.854 -15.981 1.00 79.44 104 ALA A N 1
ATOM 761 C CA . ALA A 1 104 ? 25.983 -7.551 -17.235 1.00 79.44 104 ALA A CA 1
ATOM 762 C C . ALA A 1 104 ? 24.471 -7.856 -17.175 1.00 79.44 104 ALA A C 1
ATOM 764 O O . ALA A 1 104 ? 23.657 -7.147 -17.762 1.00 79.44 104 ALA A O 1
ATOM 765 N N . MET A 1 105 ? 24.079 -8.893 -16.427 1.00 85.62 105 MET A N 1
ATOM 766 C CA . MET A 1 105 ? 22.669 -9.219 -16.199 1.00 85.62 105 MET A CA 1
ATOM 767 C C . MET A 1 105 ? 22.012 -8.196 -15.266 1.00 85.62 105 MET A C 1
ATOM 769 O O . MET A 1 105 ? 20.852 -7.853 -15.457 1.00 85.62 105 MET A O 1
ATOM 773 N N . ARG A 1 106 ? 22.747 -7.676 -14.276 1.00 85.62 106 ARG A N 1
ATOM 774 C CA . ARG A 1 106 ? 22.249 -6.628 -13.376 1.00 85.62 106 ARG A CA 1
ATOM 775 C C . ARG A 1 106 ? 21.926 -5.347 -14.137 1.00 85.62 106 ARG A C 1
ATOM 777 O O . ARG A 1 106 ? 20.824 -4.839 -13.985 1.00 85.62 106 ARG A O 1
ATOM 784 N N . GLU A 1 107 ? 22.834 -4.895 -14.997 1.00 86.19 107 GLU A N 1
ATOM 785 C CA . GLU A 1 107 ? 22.604 -3.720 -15.842 1.00 86.19 107 GLU A CA 1
ATOM 786 C C . GLU A 1 107 ? 21.382 -3.926 -16.753 1.00 86.19 107 GLU A C 1
ATOM 788 O O . GLU A 1 107 ? 20.504 -3.071 -16.845 1.00 86.19 107 GLU A O 1
ATOM 793 N N . ALA A 1 108 ? 21.264 -5.107 -17.372 1.00 89.25 108 ALA A N 1
ATOM 794 C CA . ALA A 1 108 ? 20.097 -5.439 -18.181 1.00 89.25 108 ALA A CA 1
ATOM 795 C C . ALA A 1 108 ? 18.792 -5.425 -17.362 1.00 89.25 108 ALA A C 1
ATOM 797 O O . ALA A 1 108 ? 17.794 -4.884 -17.833 1.00 89.25 108 ALA A O 1
ATOM 798 N N . LEU A 1 109 ? 18.786 -5.981 -16.147 1.00 90.31 109 LEU A N 1
ATOM 799 C CA . LEU A 1 109 ? 17.625 -5.975 -15.252 1.00 90.31 109 LEU A CA 1
ATOM 800 C C . LEU A 1 109 ? 17.239 -4.552 -14.828 1.00 90.31 109 LEU A C 1
ATOM 802 O O . LEU A 1 109 ? 16.054 -4.217 -14.826 1.00 90.31 109 LEU A O 1
ATOM 806 N N . GLU A 1 110 ? 18.218 -3.705 -14.517 1.00 90.44 110 GLU A N 1
ATOM 807 C CA . GLU A 1 110 ? 17.994 -2.300 -14.163 1.00 90.44 110 GLU A CA 1
ATOM 808 C C . GLU A 1 110 ? 17.325 -1.535 -15.312 1.00 90.44 110 GLU A C 1
ATOM 810 O O . GLU A 1 110 ? 16.323 -0.861 -15.074 1.00 90.44 110 GLU A O 1
ATOM 815 N N . ARG A 1 111 ? 17.768 -1.730 -16.565 1.00 91.94 111 ARG A N 1
ATOM 816 C CA . ARG A 1 111 ? 17.104 -1.166 -17.764 1.00 91.94 111 ARG A CA 1
ATOM 817 C C . ARG A 1 111 ? 15.675 -1.679 -17.978 1.00 91.94 111 ARG A C 1
ATOM 819 O O . ARG A 1 111 ? 14.881 -1.042 -18.665 1.00 91.94 111 ARG A O 1
ATOM 826 N N . HIS A 1 112 ? 15.312 -2.810 -17.373 1.00 93.25 112 HIS A N 1
ATOM 827 C CA . HIS A 1 112 ? 13.942 -3.337 -17.349 1.00 93.25 112 HIS A CA 1
ATOM 828 C C . HIS A 1 112 ? 13.178 -2.946 -16.071 1.00 93.25 112 HIS A C 1
ATOM 830 O O . HIS A 1 112 ? 12.146 -3.533 -15.758 1.00 93.25 112 HIS A O 1
ATOM 836 N N . GLY A 1 113 ? 13.657 -1.949 -15.326 1.00 93.62 113 GLY A N 1
ATOM 837 C CA . GLY A 1 113 ? 12.964 -1.417 -14.153 1.00 93.62 113 GLY A CA 1
ATOM 838 C C . GLY A 1 113 ? 13.178 -2.221 -12.871 1.00 93.62 113 GLY A C 1
ATOM 839 O O . GLY A 1 113 ? 12.547 -1.931 -11.856 1.00 93.62 113 GLY A O 1
ATOM 840 N N . HIS A 1 114 ? 14.068 -3.217 -12.867 1.00 92.38 114 HIS A N 1
ATOM 841 C CA . HIS A 1 114 ? 14.341 -3.985 -11.659 1.00 92.38 114 HIS A CA 1
ATOM 842 C C . HIS A 1 114 ? 15.047 -3.110 -10.612 1.00 92.38 114 HIS A C 1
ATOM 844 O O . HIS A 1 114 ? 16.194 -2.699 -10.776 1.00 92.38 114 HIS A O 1
ATOM 850 N N . LEU A 1 115 ? 14.365 -2.861 -9.497 1.00 92.00 115 LEU A N 1
ATOM 851 C CA . LEU A 1 115 ? 14.904 -2.112 -8.364 1.00 92.00 115 LEU A CA 1
ATOM 852 C C . LEU A 1 115 ? 15.795 -3.002 -7.494 1.00 92.00 115 LEU A C 1
ATOM 854 O O . LEU A 1 115 ? 15.480 -4.172 -7.261 1.00 92.00 115 LEU A O 1
ATOM 858 N N . THR A 1 116 ? 16.870 -2.455 -6.939 1.00 90.69 116 THR A N 1
ATOM 859 C CA . THR A 1 116 ? 17.669 -3.153 -5.919 1.00 90.69 116 THR A CA 1
ATOM 860 C C . THR A 1 116 ? 16.877 -3.302 -4.613 1.00 90.69 116 THR A C 1
ATOM 862 O O . THR A 1 116 ? 15.925 -2.565 -4.348 1.00 90.69 116 THR A O 1
ATOM 865 N N . ARG A 1 117 ? 17.273 -4.232 -3.729 1.00 89.88 117 ARG A N 1
ATOM 866 C CA . ARG A 1 117 ? 16.624 -4.377 -2.405 1.00 89.88 117 ARG A CA 1
ATOM 867 C C . ARG A 1 117 ? 16.673 -3.097 -1.588 1.00 89.88 117 ARG A C 1
ATOM 869 O O . ARG A 1 117 ? 15.742 -2.806 -0.845 1.00 89.88 117 ARG A O 1
ATOM 876 N N . GLU A 1 118 ? 17.791 -2.388 -1.676 1.00 91.25 118 GLU A N 1
ATOM 877 C CA . GLU A 1 118 ? 18.007 -1.148 -0.947 1.00 91.25 118 GLU A CA 1
ATOM 878 C C . GLU A 1 118 ? 17.065 -0.053 -1.443 1.00 91.25 118 GLU A C 1
ATOM 880 O O . GLU A 1 118 ? 16.403 0.591 -0.633 1.00 91.25 118 GLU A O 1
ATOM 885 N N . GLU A 1 119 ? 16.908 0.089 -2.759 1.00 93.94 119 GLU A N 1
ATOM 886 C CA . GLU A 1 119 ? 15.949 1.030 -3.334 1.00 93.94 119 GLU A CA 1
ATOM 887 C C . GLU A 1 119 ? 14.515 0.685 -2.957 1.00 93.94 119 GLU A C 1
ATOM 889 O O . GLU A 1 119 ? 13.784 1.573 -2.521 1.00 93.94 119 GLU A O 1
ATOM 894 N N . ARG A 1 120 ? 14.127 -0.596 -3.035 1.00 94.81 120 ARG A N 1
ATOM 895 C CA . ARG A 1 120 ? 12.788 -1.031 -2.613 1.00 94.81 120 ARG A CA 1
ATOM 896 C C . ARG A 1 120 ? 12.529 -0.701 -1.144 1.00 94.81 120 ARG A C 1
ATOM 898 O O . ARG A 1 120 ? 11.485 -0.151 -0.819 1.00 94.81 120 ARG A O 1
ATOM 905 N N . ARG A 1 121 ? 13.498 -0.953 -0.257 1.00 94.75 121 ARG A N 1
ATOM 906 C CA . ARG A 1 121 ? 13.413 -0.587 1.171 1.00 94.75 121 ARG A CA 1
ATOM 907 C C . ARG A 1 121 ? 13.336 0.917 1.393 1.00 94.75 121 ARG A C 1
ATOM 909 O O . ARG A 1 121 ? 12.617 1.367 2.278 1.00 94.75 121 ARG A O 1
ATOM 916 N N . ARG A 1 122 ? 14.106 1.697 0.637 1.00 96.19 122 ARG A N 1
ATOM 917 C CA . ARG A 1 122 ? 14.108 3.158 0.734 1.00 96.19 122 ARG A CA 1
ATOM 918 C C . ARG A 1 122 ? 12.758 3.730 0.310 1.00 96.19 122 ARG A C 1
ATOM 920 O O . ARG A 1 122 ? 12.206 4.531 1.052 1.00 96.19 122 ARG A O 1
ATOM 927 N N . ILE A 1 123 ? 12.225 3.283 -0.827 1.00 96.94 123 ILE A N 1
ATOM 928 C CA . ILE A 1 123 ? 10.901 3.688 -1.316 1.00 96.94 123 ILE A CA 1
ATOM 929 C C . ILE A 1 123 ? 9.825 3.259 -0.319 1.00 96.94 123 ILE A C 1
ATOM 931 O O . ILE A 1 123 ? 9.044 4.097 0.107 1.00 96.94 123 ILE A O 1
ATOM 935 N N . ALA A 1 124 ? 9.838 2.002 0.131 1.00 97.38 124 ALA A N 1
ATOM 936 C CA . ALA A 1 124 ? 8.884 1.503 1.116 1.00 97.38 124 ALA A CA 1
ATOM 937 C C . ALA A 1 124 ? 8.856 2.354 2.390 1.00 97.38 124 ALA A C 1
ATOM 939 O O . ALA A 1 124 ? 7.796 2.830 2.775 1.00 97.38 124 ALA A O 1
ATOM 940 N N . ARG A 1 125 ? 10.014 2.606 3.014 1.00 97.56 125 ARG A N 1
ATOM 941 C CA . ARG A 1 125 ? 10.087 3.443 4.224 1.00 97.56 125 ARG A CA 1
ATOM 942 C C . ARG A 1 125 ? 9.564 4.854 3.985 1.00 97.56 125 ARG A C 1
ATOM 944 O O . ARG A 1 125 ? 8.855 5.384 4.830 1.00 97.56 125 ARG A O 1
ATOM 951 N N . HIS A 1 126 ? 9.893 5.443 2.838 1.00 98.31 126 HIS A N 1
ATOM 952 C CA . HIS A 1 126 ? 9.404 6.768 2.482 1.00 98.31 126 HIS A CA 1
ATOM 953 C C . HIS A 1 126 ? 7.877 6.785 2.332 1.00 98.31 126 HIS A C 1
ATOM 955 O O . HIS A 1 126 ? 7.217 7.621 2.931 1.00 98.31 126 HIS A O 1
ATOM 961 N N . VAL A 1 127 ? 7.296 5.821 1.618 1.00 98.31 127 VAL A N 1
ATOM 962 C CA . VAL A 1 127 ? 5.838 5.726 1.423 1.00 98.31 127 VAL A CA 1
ATOM 963 C C . VAL A 1 127 ? 5.112 5.432 2.734 1.00 98.31 127 VAL A C 1
ATOM 965 O O . VAL A 1 127 ? 4.057 6.004 3.005 1.00 98.31 127 VAL A O 1
ATOM 968 N N . LEU A 1 128 ? 5.687 4.577 3.581 1.00 98.50 128 LEU A N 1
ATOM 969 C CA . LEU A 1 128 ? 5.143 4.308 4.907 1.00 98.50 128 LEU A CA 1
ATOM 970 C C . LEU A 1 128 ? 5.090 5.581 5.761 1.00 98.50 128 LEU A C 1
ATOM 972 O O . LEU A 1 128 ? 4.074 5.834 6.405 1.00 98.50 128 LEU A O 1
ATOM 976 N N . ALA A 1 129 ? 6.152 6.389 5.736 1.00 98.38 129 ALA A N 1
ATOM 977 C CA . ALA A 1 129 ? 6.248 7.619 6.516 1.00 98.38 129 ALA A CA 1
ATOM 978 C C . ALA A 1 129 ? 5.375 8.758 5.967 1.00 98.38 129 ALA A C 1
ATOM 980 O O . ALA A 1 129 ? 4.703 9.432 6.740 1.00 98.38 129 ALA A O 1
ATOM 981 N N . GLU A 1 130 ? 5.360 8.959 4.649 1.00 98.44 130 GLU A N 1
ATOM 982 C CA . GLU A 1 130 ? 4.741 10.139 4.026 1.00 98.44 130 GLU A CA 1
ATOM 983 C C . GLU A 1 130 ? 3.288 9.917 3.591 1.00 98.44 130 GLU A C 1
ATOM 985 O O . GLU A 1 130 ? 2.550 10.878 3.388 1.00 98.44 130 GLU A O 1
ATOM 990 N N . VAL A 1 131 ? 2.857 8.662 3.435 1.00 98.25 131 VAL A N 1
ATOM 991 C CA . VAL A 1 131 ? 1.509 8.335 2.943 1.00 98.25 131 VAL A CA 1
ATOM 992 C C . VAL A 1 131 ? 0.752 7.491 3.955 1.00 98.25 131 VAL A C 1
ATOM 994 O O . VAL A 1 131 ? -0.304 7.904 4.437 1.00 98.25 131 VAL A O 1
ATOM 997 N N . VAL A 1 132 ? 1.289 6.322 4.316 1.00 98.44 132 VAL A N 1
ATOM 998 C CA . VAL A 1 132 ? 0.553 5.355 5.146 1.00 98.44 132 VAL A CA 1
ATOM 999 C C . VAL A 1 132 ? 0.357 5.875 6.566 1.00 98.44 132 VAL A C 1
ATOM 1001 O O . VAL A 1 132 ? -0.758 5.808 7.072 1.00 98.44 132 VAL A O 1
ATOM 1004 N N . ALA A 1 133 ? 1.386 6.428 7.211 1.00 98.44 133 ALA A N 1
ATOM 1005 C CA . ALA A 1 133 ? 1.271 6.923 8.583 1.00 98.44 133 ALA A CA 1
ATOM 1006 C C . ALA A 1 133 ? 0.310 8.132 8.719 1.00 98.44 133 ALA A C 1
ATOM 1008 O O . ALA A 1 133 ? -0.553 8.099 9.607 1.00 98.44 133 ALA A O 1
ATOM 1009 N N . PRO A 1 134 ? 0.349 9.161 7.846 1.00 98.62 134 PRO A N 1
ATOM 1010 C CA . PRO A 1 134 ? -0.643 10.240 7.857 1.00 98.62 134 PRO A CA 1
ATOM 1011 C C . PRO A 1 134 ? -2.068 9.758 7.550 1.00 98.62 134 PRO A C 1
ATOM 1013 O O . PRO A 1 134 ? -3.022 10.176 8.218 1.00 98.62 134 PRO A O 1
ATOM 1016 N N . ALA A 1 135 ? -2.229 8.843 6.586 1.00 98.38 135 ALA A N 1
ATOM 1017 C CA . ALA A 1 135 ? -3.528 8.252 6.262 1.00 98.38 135 ALA A CA 1
ATOM 1018 C C . ALA A 1 135 ? -4.082 7.429 7.434 1.00 98.38 135 ALA A C 1
ATOM 1020 O O . ALA A 1 135 ? -5.245 7.588 7.799 1.00 98.38 135 ALA A O 1
ATOM 1021 N N . ALA A 1 136 ? -3.242 6.621 8.084 1.00 98.25 136 ALA A N 1
ATOM 1022 C CA . ALA A 1 136 ? -3.587 5.863 9.282 1.00 98.25 136 ALA A CA 1
ATOM 1023 C C . ALA A 1 136 ? -4.008 6.778 10.436 1.00 98.25 136 ALA A C 1
ATOM 1025 O O . ALA A 1 136 ? -5.004 6.513 11.104 1.00 98.25 136 ALA A O 1
ATOM 1026 N N . SER A 1 137 ? -3.290 7.884 10.642 1.00 98.06 137 SER A N 1
ATOM 1027 C CA . SER A 1 137 ? -3.613 8.870 11.680 1.00 98.06 137 SER A CA 1
ATOM 1028 C C . SER A 1 137 ? -4.986 9.503 11.441 1.00 98.06 137 SER A C 1
ATOM 1030 O O . SER A 1 137 ? -5.785 9.624 12.368 1.00 98.06 137 SER A O 1
ATOM 1032 N N . SER A 1 138 ? -5.286 9.837 10.183 1.00 98.06 138 SER A N 1
ATOM 1033 C CA . SER A 1 138 ? -6.587 10.379 9.769 1.00 98.06 138 SER A CA 1
ATOM 1034 C C . SER A 1 138 ? -7.710 9.347 9.885 1.00 98.06 138 SER A C 1
ATOM 1036 O O . SER A 1 138 ? -8.800 9.655 10.348 1.00 98.06 138 SER A O 1
ATOM 1038 N N . LEU A 1 139 ? -7.447 8.098 9.501 1.00 97.81 139 LEU A N 1
ATOM 1039 C CA . LEU A 1 139 ? -8.391 6.991 9.622 1.00 97.81 139 LEU A CA 1
ATOM 1040 C C . LEU A 1 139 ? -8.743 6.711 11.088 1.00 97.81 139 LEU A C 1
ATOM 1042 O O . LEU A 1 139 ? -9.909 6.537 11.432 1.00 97.81 139 LEU A O 1
ATOM 1046 N N . LEU A 1 140 ? -7.737 6.666 11.960 1.00 96.38 140 LEU A N 1
ATOM 1047 C CA . LEU A 1 140 ? -7.929 6.376 13.375 1.00 96.38 140 LEU A CA 1
ATOM 1048 C C . LEU A 1 140 ? -8.600 7.536 14.116 1.00 96.38 140 LEU A C 1
ATOM 1050 O O . LEU A 1 140 ? -9.164 7.293 15.178 1.00 96.38 140 LEU A O 1
ATOM 1054 N N . SER A 1 141 ? -8.592 8.763 13.593 1.00 95.69 141 SER A N 1
ATOM 1055 C CA . SER A 1 141 ? -9.317 9.888 14.197 1.00 95.69 141 SER A CA 1
ATOM 1056 C C . SER A 1 141 ? -10.799 9.957 13.809 1.00 95.69 141 SER A C 1
ATOM 1058 O O . SER A 1 141 ? -11.526 10.760 14.394 1.00 95.69 141 SER A O 1
ATOM 1060 N N . LEU A 1 142 ? -11.269 9.106 12.884 1.00 88.12 142 LEU A N 1
ATOM 1061 C CA . LEU A 1 142 ? -12.693 8.966 12.577 1.00 88.12 142 LEU A CA 1
ATOM 1062 C C . LEU A 1 142 ? -13.420 8.418 13.816 1.00 88.12 142 LEU A C 1
ATOM 1064 O O . LEU A 1 142 ? -13.156 7.294 14.249 1.00 88.12 142 LEU A O 1
ATOM 1068 N N . ALA A 1 143 ? -14.274 9.256 14.403 1.00 59.09 143 ALA A N 1
ATOM 1069 C CA . ALA A 1 143 ? -15.129 8.933 15.543 1.00 59.09 143 ALA A CA 1
ATOM 1070 C C . ALA A 1 143 ? -16.287 8.017 15.132 1.00 59.09 143 ALA A C 1
ATOM 1072 O O . ALA A 1 143 ? -16.939 8.324 14.106 1.00 59.09 143 ALA A O 1
#

Radius of gyration: 17.7 Å; chains: 1; bounding box: 52×3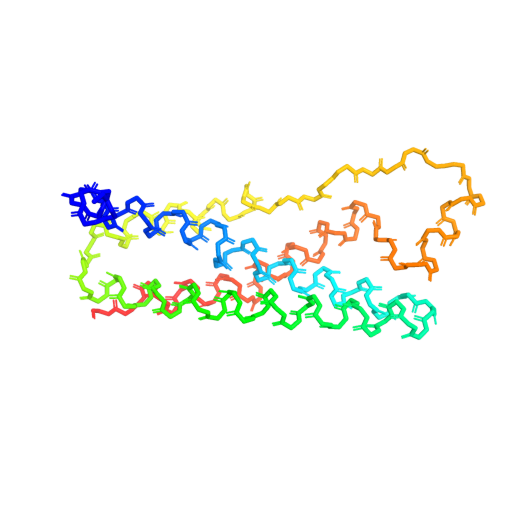3×43 Å

pLDDT: mean 91.62, std 12.43, range [40.22, 98.69]

Sequence (14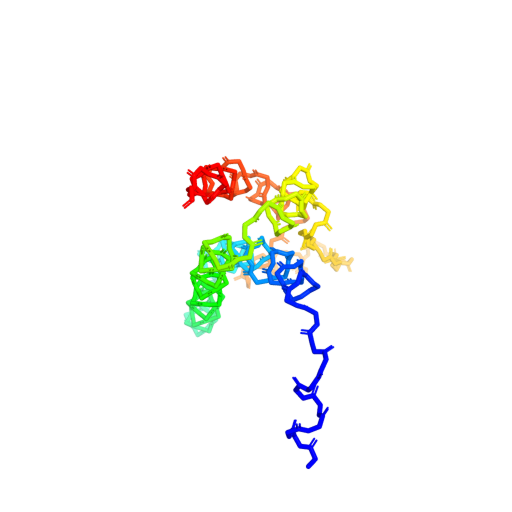3 aa):
AIARALRAVDPIAVADSVCCEGAIAETVAAMLVAAARDRAESPALKRALASVAEEELAHAGLAWRYLAWSVQRHGAAVREVLLRRFAEAERHVGVGPVPLAAPAMREALERHGHLTREERRRIARHVLAEVVAPAASSLLSLA